Protein AF-A0A1B6HB48-F1 (afdb_monomer_lite)

Structure (mmCIF, N/CA/C/O backbone):
data_AF-A0A1B6HB48-F1
#
_entry.id   AF-A0A1B6HB48-F1
#
loop_
_atom_site.group_PDB
_atom_site.id
_atom_site.type_symbol
_atom_site.label_atom_id
_atom_site.label_alt_id
_atom_site.label_comp_id
_atom_site.label_asym_id
_atom_site.label_entity_id
_atom_site.label_seq_id
_atom_site.pdbx_PDB_ins_code
_atom_site.Cartn_x
_atom_site.Cartn_y
_atom_site.Cartn_z
_atom_site.occupancy
_atom_site.B_iso_or_equiv
_atom_site.auth_seq_id
_atom_site.auth_comp_id
_atom_site.auth_asym_id
_atom_site.auth_atom_id
_atom_site.pdbx_PDB_model_num
ATOM 1 N N . PHE A 1 1 ? -7.601 -9.203 9.683 1.00 93.25 1 PHE A N 1
ATOM 2 C CA . PHE A 1 1 ? -7.338 -7.752 9.849 1.00 93.25 1 PHE A CA 1
ATOM 3 C C . PHE A 1 1 ? -8.519 -7.044 10.505 1.00 93.25 1 PHE A C 1
ATOM 5 O O . PHE A 1 1 ? -9.654 -7.452 10.297 1.00 93.25 1 PHE A O 1
ATOM 12 N N . ARG A 1 2 ? -8.269 -5.963 11.253 1.00 94.25 2 ARG A N 1
ATOM 13 C CA . ARG A 1 2 ? -9.290 -5.040 11.779 1.00 94.25 2 ARG A CA 1
ATOM 14 C C . ARG A 1 2 ? -8.973 -3.618 11.329 1.00 94.25 2 ARG A C 1
ATOM 16 O O . ARG A 1 2 ? -7.827 -3.184 11.436 1.00 94.25 2 ARG A O 1
ATOM 23 N N . CYS A 1 3 ? -9.971 -2.901 10.827 1.00 95.31 3 CYS A N 1
ATOM 24 C CA . CYS A 1 3 ? -9.845 -1.479 10.528 1.00 95.31 3 CYS A CA 1
ATOM 25 C C . CYS A 1 3 ? -9.896 -0.665 11.825 1.00 95.31 3 CYS A C 1
ATOM 27 O O . CYS A 1 3 ? -10.811 -0.854 12.620 1.00 95.31 3 CYS A O 1
ATOM 29 N N . TYR A 1 4 ? -8.954 0.253 12.050 1.00 93.25 4 TYR A N 1
ATOM 30 C CA . TYR A 1 4 ? -9.014 1.118 13.238 1.00 93.25 4 TYR A CA 1
ATOM 31 C C . TYR A 1 4 ? -9.932 2.340 13.077 1.00 93.25 4 TYR A C 1
ATOM 33 O O . TYR A 1 4 ? -10.174 3.026 14.059 1.00 93.25 4 TYR A O 1
ATOM 41 N N . ALA A 1 5 ? -10.416 2.621 11.862 1.00 93.50 5 ALA A N 1
ATOM 42 C CA . ALA A 1 5 ? -11.299 3.757 11.587 1.00 93.50 5 ALA A CA 1
ATOM 43 C C . ALA A 1 5 ? -12.784 3.361 11.631 1.00 93.50 5 ALA A C 1
ATOM 45 O O . ALA A 1 5 ? -13.565 3.978 12.338 1.00 93.50 5 ALA A O 1
ATOM 46 N N . CYS A 1 6 ? -13.176 2.309 10.901 1.00 95.50 6 CYS A N 1
ATOM 47 C CA . CYS A 1 6 ? -14.571 1.849 10.827 1.00 95.50 6 CYS A CA 1
ATOM 48 C C . CYS A 1 6 ? -14.849 0.569 11.632 1.00 95.50 6 CYS A C 1
ATOM 50 O O . CYS A 1 6 ? -15.933 0.001 11.518 1.00 95.50 6 CYS A O 1
ATOM 52 N N . PHE A 1 7 ? -13.847 0.068 12.366 1.00 93.69 7 PHE A N 1
ATOM 53 C CA . PHE A 1 7 ? -13.886 -1.116 13.242 1.00 93.69 7 PHE A CA 1
ATOM 54 C C . PHE A 1 7 ? -14.261 -2.457 12.600 1.00 93.69 7 PHE A C 1
ATOM 56 O O . PHE A 1 7 ? -14.159 -3.491 13.259 1.00 93.69 7 PHE A O 1
ATOM 63 N N . LYS A 1 8 ? -14.592 -2.478 11.304 1.00 94.81 8 LYS A N 1
ATOM 64 C CA . LYS A 1 8 ? -14.908 -3.704 10.571 1.00 94.81 8 LYS A CA 1
ATOM 65 C C . LYS A 1 8 ? -13.695 -4.634 10.508 1.00 94.81 8 LYS A C 1
ATOM 67 O O . LYS A 1 8 ? -12.568 -4.211 10.216 1.00 94.81 8 LYS A O 1
ATOM 72 N N . THR A 1 9 ? -13.942 -5.909 10.772 1.00 93.88 9 THR A N 1
ATOM 73 C CA . THR A 1 9 ? -12.978 -6.995 10.622 1.00 93.88 9 THR A CA 1
ATOM 74 C C . THR A 1 9 ? -13.039 -7.573 9.209 1.00 93.88 9 THR A C 1
ATOM 76 O O . THR A 1 9 ? -14.019 -7.441 8.477 1.00 93.88 9 THR A O 1
ATOM 79 N N . THR A 1 10 ? -11.936 -8.154 8.760 1.00 94.25 10 THR A N 1
ATOM 80 C CA . THR A 1 10 ? -11.827 -8.813 7.455 1.00 94.25 10 THR A CA 1
ATOM 81 C C . THR A 1 10 ? -10.888 -10.001 7.606 1.00 94.25 10 THR A C 1
ATOM 83 O O . THR A 1 10 ? -9.783 -9.839 8.129 1.00 94.25 10 THR A O 1
ATOM 86 N N . SER A 1 11 ? -11.319 -11.183 7.169 1.00 93.00 11 SER A N 1
ATOM 87 C CA . SER A 1 11 ? -10.531 -12.424 7.205 1.00 93.00 11 SER A CA 1
ATOM 88 C C . SER A 1 11 ? -9.459 -12.473 6.114 1.00 93.00 11 SER A C 1
ATOM 90 O O . SER A 1 11 ? -8.417 -13.089 6.307 1.00 93.00 11 SER A O 1
ATOM 92 N N . ASN A 1 12 ? -9.668 -11.775 4.995 1.00 94.25 12 ASN A N 1
ATOM 93 C CA . ASN A 1 12 ? -8.720 -11.745 3.888 1.00 94.25 12 ASN A CA 1
ATOM 94 C C . ASN A 1 12 ? -7.392 -11.066 4.287 1.00 94.25 12 ASN A C 1
ATOM 96 O O . ASN A 1 12 ? -7.340 -9.853 4.506 1.00 94.25 12 ASN A O 1
ATOM 100 N N . MET A 1 13 ? -6.320 -11.863 4.347 1.00 92.31 13 MET A N 1
ATOM 101 C CA . MET A 1 13 ? -4.979 -11.464 4.787 1.00 92.31 13 MET A CA 1
ATOM 102 C C . MET A 1 13 ? -4.112 -10.819 3.693 1.00 92.31 13 MET A C 1
ATOM 104 O O . MET A 1 13 ? -3.002 -10.376 3.989 1.00 92.31 13 MET A O 1
ATOM 108 N N . THR A 1 14 ? -4.599 -10.726 2.454 1.00 92.75 14 THR A N 1
ATOM 109 C CA . THR A 1 14 ? -3.879 -10.058 1.357 1.00 92.75 14 THR A CA 1
ATOM 110 C C . THR A 1 14 ? -4.278 -8.591 1.197 1.00 92.75 14 THR A C 1
ATOM 112 O O . THR A 1 14 ? -3.547 -7.818 0.577 1.00 92.75 14 THR A O 1
ATOM 115 N N . LYS A 1 15 ? -5.409 -8.172 1.785 1.00 92.69 15 LYS A N 1
ATOM 116 C CA . LYS A 1 15 ? -5.916 -6.802 1.651 1.00 92.69 15 LYS A CA 1
ATOM 117 C C . LYS A 1 15 ? -5.094 -5.787 2.442 1.00 92.69 15 LYS A C 1
ATOM 119 O O . LYS A 1 15 ? -4.773 -5.975 3.615 1.00 92.69 15 LYS A O 1
ATOM 124 N N . VAL A 1 16 ? -4.834 -4.657 1.790 1.00 92.69 16 VAL A N 1
ATOM 125 C CA . VAL A 1 16 ? -4.150 -3.486 2.361 1.00 92.69 16 VAL A CA 1
ATOM 126 C C . VAL A 1 16 ? -5.145 -2.369 2.697 1.00 92.69 16 VAL A C 1
ATOM 128 O O . VAL A 1 16 ? -5.010 -1.700 3.726 1.00 92.69 16 VAL A O 1
ATOM 131 N N . PHE A 1 17 ? -6.160 -2.195 1.852 1.00 95.88 17 PHE A N 1
ATOM 132 C CA . PHE A 1 17 ? -7.241 -1.226 2.011 1.00 95.88 17 PHE A CA 1
ATOM 133 C C . PHE A 1 17 ? -8.464 -1.882 2.654 1.00 95.88 17 PHE A C 1
ATOM 135 O O . PHE A 1 17 ? -8.739 -3.066 2.449 1.00 95.88 17 PHE A O 1
ATOM 142 N N . CYS A 1 18 ? -9.187 -1.130 3.483 1.00 95.69 18 CYS A N 1
ATOM 143 C CA . CYS A 1 18 ? -10.387 -1.638 4.130 1.00 95.69 18 CYS A CA 1
ATOM 144 C C . CYS A 1 18 ? -11.545 -1.729 3.120 1.00 95.69 18 CYS A C 1
ATOM 146 O O . CYS A 1 18 ? -11.902 -0.705 2.543 1.00 95.69 18 CYS A O 1
ATOM 148 N N . PRO A 1 19 ? -12.226 -2.884 2.989 1.00 94.50 19 PRO A N 1
ATOM 149 C CA . PRO A 1 19 ? -13.300 -3.053 2.008 1.00 94.50 19 PRO A CA 1
ATOM 150 C C . PRO A 1 19 ? -14.566 -2.235 2.309 1.00 94.50 19 PRO A C 1
ATOM 152 O O . PRO A 1 19 ? -15.420 -2.115 1.446 1.00 94.50 19 PRO A O 1
ATOM 155 N N . LYS A 1 20 ? -14.733 -1.704 3.533 1.00 94.56 20 LYS A N 1
ATOM 156 C CA . LYS A 1 20 ? -15.893 -0.862 3.888 1.00 94.56 20 LYS A CA 1
ATOM 157 C C . LYS A 1 20 ? -15.624 0.629 3.706 1.00 94.56 20 LYS A C 1
ATOM 159 O O . LYS A 1 20 ? -16.507 1.335 3.252 1.00 94.56 20 LYS A O 1
ATOM 164 N N . CYS A 1 21 ? -14.454 1.118 4.120 1.00 94.88 21 CYS A N 1
ATOM 165 C CA . CYS A 1 21 ? -14.161 2.556 4.116 1.00 94.88 21 CYS A CA 1
ATOM 166 C C . CYS A 1 21 ? -13.091 2.980 3.101 1.00 94.88 21 CYS A C 1
ATOM 168 O O . CYS A 1 21 ? -12.687 4.134 3.131 1.00 94.88 21 CYS A O 1
ATOM 170 N N . GLY A 1 22 ? -12.536 2.063 2.301 1.00 93.75 22 GLY A N 1
ATOM 171 C CA . GLY A 1 22 ? -11.507 2.337 1.285 1.00 93.75 22 GLY A CA 1
ATOM 172 C C . GLY A 1 22 ? -10.121 2.711 1.828 1.00 93.75 22 GLY A C 1
ATOM 173 O O . GLY A 1 22 ? -9.114 2.530 1.157 1.00 93.75 22 GLY A O 1
ATOM 174 N N . ASN A 1 23 ? -10.027 3.178 3.073 1.00 94.44 23 ASN A N 1
ATOM 175 C CA . ASN A 1 23 ? -8.774 3.656 3.652 1.00 94.44 23 ASN A CA 1
ATOM 176 C C . ASN A 1 23 ? -7.758 2.534 3.943 1.00 94.44 23 ASN A C 1
ATOM 178 O O . ASN A 1 23 ? -8.111 1.417 4.339 1.00 94.44 23 ASN A O 1
ATOM 182 N N . LYS A 1 24 ? -6.462 2.867 3.858 1.00 93.69 24 LYS A N 1
ATOM 183 C CA . LYS A 1 24 ? -5.328 2.009 4.259 1.00 93.69 24 LYS A CA 1
ATOM 184 C C . LYS A 1 24 ? -5.152 1.963 5.783 1.00 93.69 24 LYS A C 1
ATOM 186 O O . LYS A 1 24 ? -4.154 2.411 6.346 1.00 93.69 24 LYS A O 1
ATOM 191 N N . THR A 1 25 ? -6.165 1.453 6.472 1.00 94.19 25 THR A N 1
ATOM 192 C CA . THR A 1 25 ? -6.309 1.507 7.940 1.00 94.19 25 THR A CA 1
ATOM 193 C C . THR A 1 25 ? -6.407 0.121 8.581 1.00 94.19 25 THR A C 1
ATOM 195 O O . THR A 1 25 ? -6.709 -0.005 9.769 1.00 94.19 25 THR A O 1
ATOM 198 N N . LEU A 1 26 ? -6.138 -0.940 7.817 1.00 94.56 26 LEU A N 1
ATOM 199 C CA . LEU A 1 26 ? -6.142 -2.310 8.318 1.00 94.56 26 LEU A CA 1
ATOM 200 C C . LEU A 1 26 ? -4.920 -2.585 9.209 1.00 94.56 26 LEU A C 1
ATOM 202 O O . LEU A 1 26 ? -3.778 -2.270 8.869 1.00 94.56 26 LEU A O 1
ATOM 206 N N . LYS A 1 27 ? -5.163 -3.208 10.365 1.00 93.50 27 LYS A N 1
ATOM 207 C CA . LYS A 1 27 ? -4.137 -3.702 11.293 1.00 93.50 27 LYS A CA 1
ATOM 208 C C . LYS A 1 27 ? -4.319 -5.190 11.547 1.00 93.50 27 LYS A C 1
ATOM 210 O O . LYS A 1 27 ? -5.447 -5.690 11.606 1.00 93.50 27 LYS A O 1
ATOM 215 N N . LYS A 1 28 ? -3.204 -5.924 11.604 1.00 93.38 28 LYS A N 1
ATOM 216 C CA . LYS A 1 28 ? -3.214 -7.365 11.881 1.00 93.38 28 LYS A CA 1
ATOM 217 C C . LYS A 1 28 ? -3.521 -7.553 13.363 1.00 93.38 28 LYS A C 1
ATOM 219 O O . LYS A 1 28 ? -2.899 -6.902 14.197 1.00 93.38 28 LYS A O 1
ATOM 224 N N . VAL A 1 29 ? -4.503 -8.395 13.654 1.00 92.81 29 VAL A N 1
ATOM 225 C CA . VAL A 1 29 ? -4.995 -8.679 15.005 1.00 92.81 29 VAL A CA 1
ATOM 226 C C . VAL A 1 29 ? -5.243 -10.182 15.086 1.00 92.81 29 VAL A C 1
ATOM 228 O O . VAL A 1 29 ? -5.682 -10.760 14.088 1.00 92.81 29 VAL A O 1
ATOM 231 N N . ALA A 1 30 ? -4.909 -10.795 16.221 1.00 93.56 30 ALA A N 1
ATOM 232 C CA . ALA A 1 30 ? -5.197 -12.200 16.485 1.00 93.56 30 ALA A CA 1
ATOM 233 C C . ALA A 1 30 ? -6.637 -12.352 16.989 1.00 93.56 30 ALA A C 1
ATOM 235 O O . ALA A 1 30 ? -7.149 -11.472 17.683 1.00 93.56 30 ALA A O 1
ATOM 236 N N . VAL A 1 31 ? -7.286 -13.450 16.616 1.00 93.69 31 VAL A N 1
ATOM 237 C CA . VAL A 1 31 ? -8.660 -13.765 17.013 1.00 93.69 31 VAL A CA 1
ATOM 238 C C . VAL A 1 31 ? -8.669 -15.200 17.519 1.00 93.69 31 VAL A C 1
ATOM 240 O O . VAL A 1 31 ? -8.138 -16.071 16.833 1.00 93.69 31 VAL A O 1
ATOM 243 N N . SER A 1 32 ? -9.232 -15.425 18.702 1.00 95.12 32 SER A N 1
ATOM 244 C CA . SER A 1 32 ? -9.562 -16.760 19.209 1.00 95.12 32 SER A CA 1
ATOM 245 C C . SER A 1 32 ? -11.069 -16.974 19.119 1.00 95.12 32 SER A C 1
ATOM 247 O O . SER A 1 32 ? -11.840 -16.017 19.218 1.00 95.12 32 SER A O 1
ATOM 249 N N . VAL A 1 33 ? -11.476 -18.217 18.882 1.00 95.44 33 VAL A N 1
ATOM 250 C CA . VAL A 1 33 ? -12.881 -18.624 18.852 1.00 95.44 33 VAL A CA 1
ATOM 251 C C . VAL A 1 33 ? -13.060 -19.653 19.955 1.00 95.44 33 VAL A C 1
ATOM 253 O O . VAL A 1 33 ? -12.359 -20.662 19.948 1.00 95.44 33 VAL A O 1
ATOM 256 N N . ASP A 1 34 ? -13.941 -19.359 20.905 1.00 94.44 34 ASP A N 1
ATOM 257 C CA . ASP A 1 34 ? -14.261 -20.272 22.003 1.00 94.44 34 ASP A CA 1
ATOM 258 C C . ASP A 1 34 ? -15.192 -21.394 21.507 1.00 94.44 34 ASP A C 1
ATOM 260 O O . ASP A 1 34 ? -15.827 -21.262 20.459 1.00 94.44 34 ASP A O 1
ATOM 264 N N . GLU A 1 35 ? -15.337 -22.473 22.280 1.00 93.88 35 GLU A N 1
ATOM 265 C CA . GLU A 1 35 ? -16.217 -23.617 21.960 1.00 93.88 35 GLU A CA 1
ATOM 266 C C . GLU A 1 35 ? -17.680 -23.199 21.739 1.00 93.88 35 GLU A C 1
ATOM 268 O O . GLU A 1 35 ? -18.373 -23.736 20.881 1.00 93.88 35 GLU A O 1
ATOM 273 N N . ASN A 1 36 ? -18.117 -22.145 22.432 1.00 92.88 36 ASN A N 1
ATOM 274 C CA . ASN A 1 36 ? -19.437 -21.530 22.270 1.00 92.88 36 ASN A CA 1
ATOM 275 C C . ASN A 1 36 ? -19.564 -20.663 20.995 1.00 92.88 36 ASN A C 1
ATOM 277 O O . ASN A 1 36 ? -20.545 -19.941 20.827 1.00 92.88 36 ASN A O 1
ATOM 281 N N . GLY A 1 37 ? -18.546 -20.635 20.128 1.00 91.19 37 GLY A N 1
ATOM 282 C CA . GLY A 1 37 ? -18.510 -19.838 18.897 1.00 91.19 37 GLY A CA 1
ATOM 283 C C . GLY A 1 37 ? -18.242 -18.341 19.100 1.00 91.19 37 GLY A C 1
ATOM 284 O O . GLY A 1 37 ? -18.254 -17.568 18.136 1.00 91.19 37 GLY A O 1
ATOM 285 N N . LYS A 1 38 ? -17.980 -17.896 20.335 1.00 93.56 38 LYS A N 1
ATOM 286 C CA . LYS A 1 38 ? -17.690 -16.489 20.639 1.00 93.56 38 LYS A CA 1
ATOM 287 C C . LYS A 1 38 ? -16.294 -16.112 20.143 1.00 93.56 38 LYS A C 1
ATOM 289 O O . LYS A 1 38 ? -15.308 -16.764 20.469 1.00 93.56 38 LYS A O 1
ATOM 294 N N . GLN A 1 39 ? -16.207 -15.029 19.372 1.00 92.38 39 GLN A N 1
ATOM 295 C CA . GLN A 1 39 ? -14.934 -14.521 18.859 1.00 92.38 39 GLN A CA 1
ATOM 296 C C . GLN A 1 39 ? -14.348 -13.466 19.799 1.00 92.38 39 GLN A C 1
ATOM 298 O O . GLN A 1 39 ? -14.960 -12.421 20.033 1.00 92.38 39 GLN A O 1
ATOM 303 N N . VAL A 1 40 ? -13.130 -13.703 20.283 1.00 93.38 40 VAL A N 1
ATOM 304 C CA . VAL A 1 40 ? -12.367 -12.757 21.105 1.00 93.38 40 VAL A CA 1
ATOM 305 C C . VAL A 1 40 ? -11.228 -12.172 20.277 1.00 93.38 40 VAL A C 1
ATOM 307 O O . VAL A 1 40 ? -10.402 -12.885 19.707 1.00 93.38 40 VAL A O 1
ATOM 310 N N . ILE A 1 41 ? -11.188 -10.841 20.185 1.00 94.00 41 ILE A N 1
ATOM 311 C CA . ILE A 1 41 ? -10.212 -10.100 19.382 1.00 94.00 41 ILE A CA 1
ATOM 312 C C . ILE A 1 41 ? -9.110 -9.550 20.292 1.00 94.00 41 ILE A C 1
ATOM 314 O O . ILE A 1 41 ? -9.358 -8.686 21.131 1.00 94.00 41 ILE A O 1
ATOM 318 N N . HIS A 1 42 ? -7.868 -9.970 20.056 1.00 93.38 42 HIS A N 1
ATOM 319 C CA . HIS A 1 42 ? -6.711 -9.617 20.884 1.00 93.38 42 HIS A CA 1
ATOM 320 C C . HIS A 1 42 ? -5.997 -8.363 20.371 1.00 93.38 42 HIS A C 1
ATOM 322 O O . HIS A 1 42 ? -5.082 -8.437 19.544 1.00 93.38 42 HIS A O 1
ATOM 328 N N . ILE A 1 43 ? -6.417 -7.185 20.840 1.00 92.25 43 ILE A N 1
ATOM 329 C CA . ILE A 1 43 ? -5.803 -5.901 20.464 1.00 92.25 43 ILE A CA 1
ATOM 330 C C . ILE A 1 43 ? -4.562 -5.650 21.327 1.00 92.25 43 ILE A C 1
ATOM 332 O O . ILE A 1 43 ? -4.642 -5.659 22.547 1.00 92.25 43 ILE A O 1
ATOM 336 N N . ASN A 1 44 ? -3.415 -5.379 20.697 1.00 89.25 44 ASN A N 1
ATOM 337 C CA . ASN A 1 44 ? -2.173 -5.075 21.411 1.00 89.25 44 ASN A CA 1
ATOM 338 C C . ASN A 1 44 ? -2.098 -3.578 21.792 1.00 89.25 44 ASN A C 1
ATOM 340 O O . ASN A 1 44 ? -1.863 -2.758 20.896 1.00 89.25 44 ASN A O 1
ATOM 344 N N . PRO A 1 45 ? -2.215 -3.204 23.082 1.00 87.75 45 PRO A N 1
ATOM 345 C CA . PRO A 1 45 ? -2.152 -1.806 23.514 1.00 87.75 45 PRO A CA 1
ATOM 346 C C . PRO A 1 45 ? -0.734 -1.218 23.445 1.00 87.75 45 PRO A C 1
ATOM 348 O O . PRO A 1 45 ? -0.577 -0.007 23.325 1.00 87.75 45 PRO A O 1
ATOM 351 N N . ARG A 1 46 ? 0.317 -2.054 23.440 1.00 89.94 46 ARG A N 1
ATOM 352 C CA . ARG A 1 46 ? 1.722 -1.603 23.374 1.00 89.94 46 ARG A CA 1
ATOM 353 C C . ARG A 1 46 ? 2.101 -1.003 22.018 1.00 89.94 46 ARG A C 1
ATOM 355 O O . ARG A 1 46 ? 3.160 -0.398 21.890 1.00 89.94 46 ARG A O 1
ATOM 362 N N . LYS A 1 47 ? 1.277 -1.200 20.983 1.00 87.81 47 LYS A N 1
ATOM 363 C CA . LYS A 1 47 ? 1.486 -0.637 19.640 1.00 87.81 47 LYS A CA 1
ATOM 364 C C . LYS A 1 47 ? 0.446 0.454 19.363 1.00 87.81 47 LYS A C 1
ATOM 366 O O . LYS A 1 47 ? -0.538 0.177 18.671 1.00 87.81 47 LYS A O 1
ATOM 371 N N . PRO A 1 48 ? 0.655 1.687 19.865 1.00 89.12 48 PRO A N 1
ATOM 372 C CA . PRO A 1 48 ? -0.285 2.776 19.652 1.00 89.12 48 PRO A CA 1
ATOM 373 C C . PRO A 1 48 ? -0.374 3.159 18.172 1.00 89.12 48 PRO A C 1
ATOM 375 O O . PRO A 1 48 ? 0.567 3.008 17.384 1.00 89.12 48 PRO A O 1
ATOM 378 N N . LEU A 1 49 ? -1.535 3.677 17.781 1.00 90.19 49 LEU A N 1
ATOM 379 C CA . LEU A 1 49 ? -1.767 4.178 16.433 1.00 90.19 49 LEU A CA 1
ATOM 380 C C . LEU A 1 49 ? -1.101 5.548 16.282 1.00 90.19 49 LEU A C 1
ATOM 382 O O . LEU A 1 49 ? -1.616 6.552 16.757 1.00 90.19 49 LEU A O 1
ATOM 386 N N . THR A 1 50 ? 0.032 5.605 15.584 1.00 90.69 50 THR A N 1
ATOM 387 C CA . THR A 1 50 ? 0.746 6.866 15.343 1.00 90.69 50 THR A CA 1
ATOM 388 C C . THR A 1 50 ? 0.292 7.547 14.049 1.00 90.69 50 THR A C 1
ATOM 390 O O . THR A 1 50 ? -0.103 6.895 13.072 1.00 90.69 50 THR A O 1
ATOM 393 N N . ALA A 1 51 ? 0.338 8.883 14.029 1.00 89.69 51 ALA A N 1
ATOM 394 C CA . ALA A 1 51 ? 0.097 9.699 12.832 1.00 89.69 51 ALA A CA 1
ATOM 395 C C . ALA A 1 51 ? 1.379 9.979 12.019 1.00 89.69 51 ALA A C 1
ATOM 397 O O . ALA A 1 51 ? 1.313 10.465 10.888 1.00 89.69 51 ALA A O 1
ATOM 398 N N . ARG A 1 52 ? 2.550 9.651 12.580 1.00 90.31 52 ARG A N 1
ATOM 399 C CA . ARG A 1 52 ? 3.865 9.908 11.982 1.00 90.31 52 ARG A CA 1
ATOM 400 C C . ARG A 1 52 ? 3.986 9.255 10.599 1.00 90.31 52 ARG A C 1
ATOM 402 O O . ARG A 1 52 ? 3.687 8.076 10.433 1.00 90.31 52 ARG A O 1
ATOM 409 N N . GLY A 1 53 ? 4.422 10.042 9.616 1.00 87.38 53 GLY A N 1
ATOM 410 C CA . GLY A 1 53 ? 4.641 9.605 8.233 1.00 87.38 53 GLY A CA 1
ATOM 411 C C . GLY A 1 53 ? 3.385 9.379 7.392 1.00 87.38 53 GLY A C 1
ATOM 412 O O . GLY A 1 53 ? 3.502 8.941 6.253 1.00 87.38 53 GLY A O 1
ATOM 413 N N . LYS A 1 54 ? 2.188 9.686 7.915 1.00 88.38 54 LYS A N 1
ATOM 414 C CA . LYS A 1 54 ? 0.940 9.631 7.132 1.00 88.38 54 LYS A CA 1
ATOM 415 C C . LYS A 1 54 ? 0.683 10.902 6.320 1.00 88.38 54 LYS A C 1
ATOM 417 O O . LYS A 1 54 ? 0.065 10.819 5.268 1.00 88.38 54 LYS A O 1
ATOM 422 N N . LYS A 1 55 ? 1.147 12.059 6.805 1.00 91.31 55 LYS A N 1
ATOM 423 C CA . LYS A 1 55 ? 1.020 13.360 6.131 1.00 91.31 55 LYS A CA 1
ATOM 424 C C . LYS A 1 55 ? 2.360 13.742 5.503 1.00 91.31 55 LYS A C 1
ATOM 426 O O . LYS A 1 55 ? 3.332 13.952 6.227 1.00 91.31 55 LYS A O 1
ATOM 431 N N . PHE A 1 56 ? 2.398 13.809 4.179 1.00 90.38 56 PHE A N 1
ATOM 432 C CA . PHE A 1 56 ? 3.548 14.235 3.378 1.00 90.38 56 PHE A CA 1
ATOM 433 C C . PHE A 1 56 ? 3.057 14.772 2.027 1.00 90.38 56 PHE A C 1
ATOM 435 O O . PHE A 1 56 ? 1.912 14.526 1.643 1.00 90.38 56 PHE A O 1
ATOM 442 N N . SER A 1 57 ? 3.899 15.525 1.321 1.00 90.75 57 SER A N 1
ATOM 443 C CA . SER A 1 57 ? 3.565 16.047 -0.004 1.00 90.75 57 SER A CA 1
ATOM 444 C C . SER A 1 57 ? 3.558 14.926 -1.044 1.00 90.75 57 SER A C 1
ATOM 446 O O . SER A 1 57 ? 4.511 14.154 -1.169 1.00 90.75 57 SER A O 1
ATOM 448 N N . LEU A 1 58 ? 2.464 14.829 -1.796 1.00 90.00 58 LEU A N 1
ATOM 449 C CA . LEU A 1 58 ? 2.351 13.888 -2.904 1.00 90.00 58 LEU A CA 1
ATOM 450 C C . LEU A 1 58 ? 2.921 14.512 -4.187 1.00 90.00 58 LEU A C 1
ATOM 452 O O . LEU A 1 58 ? 2.795 15.724 -4.384 1.00 90.00 58 LEU A O 1
ATOM 456 N N . PRO A 1 59 ? 3.542 13.709 -5.070 1.00 89.62 59 PRO A N 1
ATOM 457 C CA . PRO A 1 59 ? 3.911 14.177 -6.397 1.00 89.62 59 PRO A CA 1
ATOM 458 C C . PRO A 1 59 ? 2.656 14.532 -7.202 1.00 89.62 59 PRO A C 1
ATOM 460 O O . PRO A 1 59 ? 1.565 14.017 -6.947 1.00 89.62 59 PRO A O 1
ATOM 463 N N . ARG A 1 60 ? 2.823 15.398 -8.206 1.00 92.12 60 ARG A N 1
ATOM 464 C CA . ARG A 1 60 ? 1.746 15.711 -9.150 1.00 92.12 60 ARG A CA 1
ATOM 465 C C . ARG A 1 60 ? 1.304 14.424 -9.861 1.00 92.12 60 ARG A C 1
ATOM 467 O O . ARG A 1 60 ? 2.178 13.642 -10.240 1.00 92.12 60 ARG A O 1
ATOM 474 N N . PRO A 1 61 ? -0.006 14.196 -10.053 1.00 92.38 61 PRO A N 1
ATOM 475 C CA . PRO A 1 61 ? -0.482 13.021 -10.768 1.00 92.38 61 PRO A CA 1
ATOM 476 C C . PRO A 1 61 ? 0.044 13.044 -12.207 1.00 92.38 61 PRO A C 1
ATOM 478 O O . PRO A 1 61 ? -0.101 14.042 -12.911 1.00 92.38 61 PRO A O 1
ATOM 481 N N . GLN A 1 62 ? 0.680 11.951 -12.630 1.00 91.06 62 GLN A N 1
ATOM 482 C CA . GLN A 1 62 ? 1.220 11.798 -13.983 1.00 91.06 62 GLN A CA 1
ATOM 483 C C . GLN A 1 62 ? 0.492 10.687 -14.739 1.00 91.06 62 GLN A C 1
ATOM 485 O O . GLN A 1 62 ? 0.150 9.655 -14.162 1.00 91.06 62 GLN A O 1
ATOM 490 N N . GLY A 1 63 ? 0.269 10.895 -16.037 1.00 92.62 63 GLY A N 1
ATOM 491 C CA . GLY A 1 63 ? -0.281 9.893 -16.952 1.00 92.62 63 GLY A CA 1
ATOM 492 C C . GLY A 1 63 ? 0.790 9.216 -17.813 1.00 92.62 63 GLY A C 1
ATOM 493 O O . GLY A 1 63 ? 1.977 9.526 -17.727 1.00 92.62 63 GLY A O 1
ATOM 494 N N . GLY A 1 64 ? 0.355 8.296 -18.675 1.00 92.50 64 GLY A N 1
ATOM 495 C CA . GLY A 1 64 ? 1.205 7.624 -19.663 1.00 92.50 64 GLY A CA 1
ATOM 496 C C . GLY A 1 64 ? 1.637 6.203 -19.284 1.00 92.50 64 GLY A C 1
ATOM 497 O O . GLY A 1 64 ? 1.403 5.718 -18.179 1.00 92.50 64 GLY A O 1
ATOM 498 N N . LYS A 1 65 ? 2.299 5.524 -20.232 1.00 90.19 65 LYS A N 1
ATOM 499 C CA . LYS A 1 65 ? 2.687 4.098 -20.136 1.00 90.19 65 LYS A CA 1
ATOM 500 C C . LYS A 1 65 ? 3.673 3.804 -18.997 1.00 90.19 65 LYS A C 1
ATOM 502 O O . LYS A 1 65 ? 3.748 2.680 -18.507 1.00 90.19 65 LYS A O 1
ATOM 507 N N . HIS A 1 66 ? 4.430 4.816 -18.576 1.00 87.88 66 HIS A N 1
ATOM 508 C CA . HIS A 1 66 ? 5.495 4.692 -17.580 1.00 87.88 66 HIS A CA 1
ATOM 509 C C . HIS A 1 66 ? 5.245 5.527 -16.316 1.00 87.88 66 HIS A C 1
ATOM 511 O O . HIS A 1 66 ? 6.163 5.733 -15.526 1.00 87.88 66 HIS A O 1
ATOM 517 N N . ALA A 1 67 ? 4.010 5.998 -16.108 1.00 88.94 67 ALA A N 1
ATOM 518 C CA . ALA A 1 67 ? 3.658 6.768 -14.923 1.00 88.94 67 ALA A CA 1
ATOM 519 C C . ALA A 1 67 ? 3.884 5.963 -13.639 1.00 88.94 67 ALA A C 1
ATOM 521 O O . ALA A 1 67 ? 3.468 4.808 -13.528 1.00 88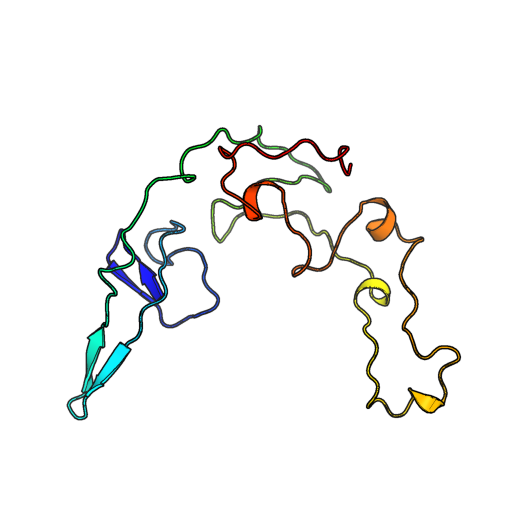.94 67 ALA A O 1
ATOM 522 N N . ASN A 1 68 ? 4.509 6.599 -12.649 1.00 85.44 68 ASN A N 1
ATOM 523 C CA . ASN A 1 68 ? 4.811 5.979 -11.368 1.00 85.44 68 ASN A CA 1
ATOM 524 C C . ASN A 1 68 ? 4.165 6.756 -10.212 1.00 85.44 68 ASN A C 1
ATOM 526 O O . ASN A 1 68 ? 4.829 7.492 -9.485 1.00 85.44 68 ASN A O 1
ATOM 530 N N . ASN A 1 69 ? 2.853 6.577 -10.045 1.00 89.50 69 ASN A N 1
ATOM 531 C CA . ASN A 1 69 ? 2.078 7.243 -8.998 1.00 89.50 69 ASN A CA 1
ATOM 532 C C . ASN A 1 69 ? 2.018 6.403 -7.700 1.00 89.50 69 ASN A C 1
ATOM 534 O O . ASN A 1 69 ? 2.076 5.164 -7.750 1.00 89.50 69 ASN A O 1
ATOM 538 N N . PRO A 1 70 ? 1.882 7.045 -6.523 1.00 89.88 70 PRO A N 1
ATOM 539 C CA . PRO A 1 70 ? 1.563 6.356 -5.275 1.00 89.88 70 PRO A CA 1
ATOM 540 C C . PRO A 1 70 ? 0.174 5.711 -5.341 1.00 89.88 70 PRO A C 1
ATOM 542 O O . PRO A 1 70 ? -0.737 6.261 -5.950 1.00 89.88 70 PRO A O 1
ATOM 545 N N . ILE A 1 71 ? 0.024 4.544 -4.704 1.00 90.81 71 ILE A N 1
ATOM 546 C CA . ILE A 1 71 ? -1.252 3.817 -4.619 1.00 90.81 71 ILE A CA 1
ATOM 547 C C . ILE A 1 71 ? -2.015 4.326 -3.393 1.00 90.81 71 ILE A C 1
ATOM 549 O O . ILE A 1 71 ? -1.562 4.127 -2.260 1.00 90.81 71 ILE A O 1
ATOM 553 N N . LEU A 1 72 ? -3.148 4.979 -3.631 1.00 91.19 72 LEU A N 1
ATOM 554 C CA . LEU A 1 72 ? -4.006 5.606 -2.624 1.00 91.19 72 LEU A CA 1
ATOM 555 C C . LEU A 1 72 ? -5.307 4.824 -2.389 1.00 91.19 72 LEU A C 1
ATOM 557 O O . LEU A 1 72 ? -5.814 4.852 -1.269 1.00 91.19 72 LEU A O 1
ATOM 561 N N . CYS A 1 73 ? -5.784 4.093 -3.401 1.00 92.81 73 CYS A N 1
ATOM 562 C CA . CYS A 1 73 ? -7.022 3.307 -3.376 1.00 92.81 73 CYS A CA 1
ATOM 563 C C . CYS A 1 73 ? -6.780 1.859 -3.848 1.00 92.81 73 CYS A C 1
ATOM 565 O O . CYS A 1 73 ? -5.752 1.568 -4.464 1.00 92.81 73 CYS A O 1
ATOM 567 N N . GLU A 1 74 ? -7.713 0.946 -3.550 1.00 91.88 74 GLU A N 1
ATOM 568 C CA . GLU A 1 74 ? -7.632 -0.476 -3.944 1.00 91.88 74 GLU A CA 1
ATOM 569 C C . GLU A 1 74 ? -7.779 -0.667 -5.460 1.00 91.88 74 GLU A C 1
ATOM 571 O O . GLU A 1 74 ? -7.077 -1.475 -6.060 1.00 91.88 74 GLU A O 1
ATOM 576 N N . ASP A 1 75 ? -8.663 0.114 -6.061 1.00 92.44 75 ASP A N 1
ATOM 577 C CA . ASP A 1 75 ? -9.100 0.095 -7.455 1.00 92.44 75 ASP A CA 1
ATOM 578 C C . ASP A 1 75 ? -8.327 1.080 -8.348 1.00 92.44 75 ASP A C 1
ATOM 580 O O . ASP A 1 75 ? -8.718 1.348 -9.482 1.00 92.44 75 ASP A O 1
ATOM 584 N N . GLN A 1 76 ? -7.207 1.625 -7.861 1.00 92.50 76 GLN A N 1
ATOM 585 C CA . GLN A 1 76 ? -6.429 2.601 -8.617 1.00 92.50 76 GLN A CA 1
ATOM 586 C C . GLN A 1 76 ? -5.821 1.965 -9.886 1.00 92.50 76 GLN A C 1
ATOM 588 O O . GLN A 1 76 ? -5.032 1.020 -9.770 1.00 92.50 76 GLN A O 1
ATOM 593 N N . PRO A 1 77 ? -6.100 2.500 -11.092 1.00 91.06 77 PRO A N 1
ATOM 594 C CA . PRO A 1 77 ? -5.533 1.975 -12.327 1.00 91.06 77 PRO A CA 1
ATOM 595 C C . PRO A 1 77 ? -4.018 2.200 -12.359 1.00 91.06 77 PRO A C 1
ATOM 597 O O . PRO A 1 77 ? -3.518 3.289 -12.057 1.00 91.06 77 PRO A O 1
ATOM 600 N N . VAL A 1 78 ? -3.279 1.159 -12.742 1.00 90.06 78 VAL A N 1
ATOM 601 C CA . VAL A 1 78 ? -1.818 1.185 -12.866 1.00 90.06 78 VAL A CA 1
ATOM 602 C C . VAL A 1 78 ? -1.400 0.777 -14.280 1.00 90.06 78 VAL A C 1
ATOM 604 O O . VAL A 1 78 ? -2.003 -0.138 -14.843 1.00 90.06 78 VAL A O 1
ATOM 607 N N . PRO A 1 79 ? -0.374 1.421 -14.871 1.00 90.19 79 PRO A N 1
ATOM 608 C CA . PRO A 1 79 ? 0.165 0.984 -16.153 1.00 90.19 79 PRO A CA 1
ATOM 609 C C . PRO A 1 79 ? 0.696 -0.451 -16.076 1.00 90.19 79 PRO A C 1
ATOM 611 O O . PRO A 1 79 ? 1.292 -0.845 -15.070 1.00 90.19 79 PRO A O 1
ATOM 614 N N . ASP A 1 80 ? 0.528 -1.223 -17.151 1.00 88.12 80 ASP A N 1
ATOM 615 C CA . ASP A 1 80 ? 1.029 -2.596 -17.198 1.00 88.12 80 ASP A CA 1
ATOM 616 C C . ASP A 1 80 ? 2.548 -2.614 -17.417 1.00 88.12 80 ASP A C 1
ATOM 618 O O . ASP A 1 80 ? 3.055 -2.517 -18.535 1.00 88.12 80 ASP A O 1
ATOM 622 N N . GLN A 1 81 ? 3.288 -2.702 -16.315 1.00 86.56 81 GLN A N 1
ATOM 623 C CA . GLN A 1 81 ? 4.747 -2.766 -16.295 1.00 86.56 81 GLN A CA 1
ATOM 624 C C . GLN A 1 81 ? 5.173 -4.167 -15.868 1.00 86.56 81 GLN A C 1
ATOM 626 O O . GLN A 1 81 ? 5.384 -4.447 -14.688 1.00 86.56 81 GLN A O 1
ATOM 631 N N . ARG A 1 82 ? 5.260 -5.082 -16.838 1.00 87.12 82 ARG A N 1
ATOM 632 C CA . ARG A 1 82 ? 5.659 -6.472 -16.583 1.00 87.12 82 ARG A CA 1
ATOM 633 C C . ARG A 1 82 ? 7.119 -6.703 -16.968 1.00 87.12 82 ARG A C 1
ATOM 635 O O . ARG A 1 82 ? 7.520 -6.308 -18.062 1.00 87.12 82 ARG A O 1
ATOM 642 N N . PRO A 1 83 ? 7.907 -7.371 -16.110 1.00 90.12 83 PRO A N 1
ATOM 643 C CA . PRO A 1 83 ? 9.204 -7.891 -16.519 1.00 90.12 83 PRO A CA 1
ATOM 644 C C . PRO A 1 83 ? 9.024 -9.036 -17.526 1.00 90.12 83 PRO A C 1
ATOM 646 O O . PRO A 1 83 ? 7.988 -9.713 -17.537 1.00 90.12 83 PRO A O 1
ATOM 649 N N . THR A 1 84 ? 10.043 -9.278 -18.350 1.00 91.94 84 THR A N 1
ATOM 650 C CA . THR A 1 84 ? 10.063 -10.404 -19.295 1.00 91.94 84 THR A CA 1
ATOM 651 C C . THR A 1 84 ? 9.995 -11.760 -18.589 1.00 91.94 84 THR A C 1
ATOM 653 O O . THR A 1 84 ? 10.217 -11.880 -17.381 1.00 91.94 84 THR A O 1
ATOM 656 N N . ARG A 1 85 ? 9.719 -12.822 -19.359 1.00 90.88 85 ARG A N 1
ATOM 657 C CA . ARG A 1 85 ? 9.761 -14.203 -18.856 1.00 90.88 85 ARG A CA 1
ATOM 658 C C . ARG A 1 85 ? 11.130 -14.530 -18.255 1.00 90.88 85 ARG A C 1
ATOM 660 O O . ARG A 1 85 ? 11.174 -14.992 -17.123 1.00 90.88 85 ARG A O 1
ATOM 667 N N . LEU A 1 86 ? 12.210 -14.185 -18.960 1.00 91.06 86 LEU A N 1
ATOM 668 C CA . LEU A 1 86 ? 13.591 -14.389 -18.512 1.00 91.06 86 LEU A CA 1
ATOM 669 C C . LEU A 1 86 ? 13.876 -13.695 -17.171 1.00 91.06 86 LEU A C 1
ATOM 671 O O . LEU A 1 86 ? 14.414 -14.312 -16.261 1.00 91.06 86 LEU A O 1
ATOM 675 N N . ALA A 1 87 ? 13.436 -12.444 -17.008 1.00 89.25 87 ALA A N 1
ATOM 676 C CA . ALA A 1 87 ? 13.594 -11.694 -15.760 1.00 89.25 87 ALA A CA 1
ATOM 677 C C . ALA A 1 87 ? 12.802 -12.280 -14.573 1.00 89.25 87 ALA A C 1
ATOM 679 O O . ALA A 1 87 ? 13.092 -11.965 -13.416 1.00 89.25 87 ALA A O 1
ATOM 680 N N . ARG A 1 88 ? 11.773 -13.096 -14.837 1.00 88.88 88 ARG A N 1
ATOM 681 C CA . ARG A 1 88 ? 10.974 -13.783 -13.810 1.00 88.88 88 ARG A CA 1
ATOM 682 C C . ARG A 1 88 ? 11.511 -15.168 -13.465 1.00 88.88 88 ARG A C 1
ATOM 684 O O . ARG A 1 88 ? 11.164 -15.671 -12.394 1.00 88.88 88 ARG A O 1
ATOM 691 N N . THR A 1 89 ? 12.307 -15.770 -14.345 1.00 90.12 89 THR A N 1
ATOM 692 C CA . THR A 1 89 ? 12.896 -17.092 -14.142 1.00 90.12 89 THR A CA 1
ATOM 693 C C . THR A 1 89 ? 13.838 -17.069 -12.938 1.00 90.12 89 THR A C 1
ATOM 695 O O . THR A 1 89 ? 14.595 -16.120 -12.729 1.00 90.12 89 THR A O 1
ATOM 698 N N . LYS A 1 90 ? 13.774 -18.115 -12.114 1.00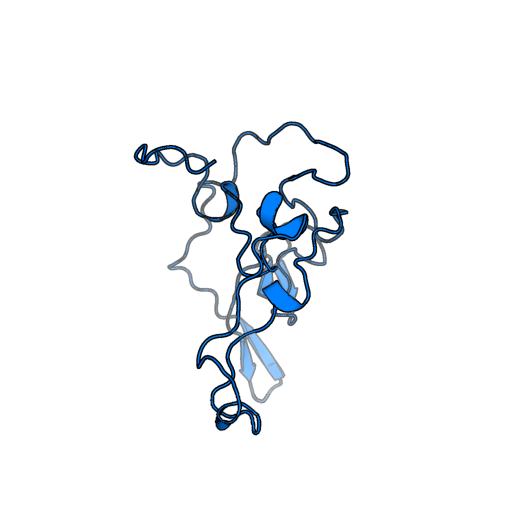 89.50 90 LYS A N 1
ATOM 699 C CA . LYS A 1 90 ? 14.655 -18.322 -10.962 1.00 89.50 90 LYS A CA 1
ATOM 700 C C . LYS A 1 90 ? 15.327 -19.678 -11.084 1.00 89.50 90 LYS A C 1
ATOM 702 O O . LYS A 1 90 ? 14.772 -20.581 -11.695 1.00 89.50 90 LYS A O 1
ATOM 707 N N . THR A 1 91 ? 16.504 -19.798 -10.487 1.00 91.25 91 THR A N 1
ATOM 708 C CA . THR A 1 91 ? 17.221 -21.067 -10.365 1.00 91.25 91 THR A CA 1
ATOM 709 C C . THR A 1 91 ? 16.429 -22.022 -9.485 1.00 91.25 91 THR A C 1
ATOM 711 O O . THR A 1 91 ? 16.133 -21.676 -8.337 1.00 91.25 91 THR A O 1
ATOM 714 N N . ASN A 1 92 ? 16.114 -23.202 -10.009 1.00 92.12 92 ASN A N 1
ATOM 715 C CA . ASN A 1 92 ? 15.545 -24.306 -9.252 1.00 92.12 92 ASN A CA 1
ATOM 716 C C . ASN A 1 92 ? 16.564 -25.458 -9.219 1.00 92.12 92 ASN A C 1
ATOM 718 O O . ASN A 1 92 ? 16.707 -26.148 -10.220 1.00 92.12 92 ASN A O 1
ATOM 722 N N . PRO A 1 93 ? 17.289 -25.661 -8.105 1.00 91.19 93 PRO A N 1
ATOM 723 C CA . PRO A 1 93 ? 18.265 -26.747 -7.991 1.00 91.19 93 PRO A CA 1
ATOM 724 C C . PRO A 1 93 ? 17.654 -28.154 -7.993 1.00 91.19 93 PRO A C 1
ATOM 726 O O . PRO A 1 93 ? 18.385 -29.121 -8.151 1.00 91.19 93 PRO A O 1
ATOM 729 N N . LEU A 1 94 ? 16.341 -28.266 -7.763 1.00 94.38 94 LEU A N 1
ATOM 730 C CA . LEU A 1 94 ? 15.610 -29.537 -7.729 1.00 94.38 94 LEU A CA 1
ATOM 731 C C . LEU A 1 94 ? 14.935 -29.863 -9.070 1.00 94.38 94 LEU A C 1
ATOM 733 O O . LEU A 1 94 ? 14.112 -30.769 -9.127 1.00 94.38 94 LEU A O 1
ATOM 737 N N . ASP A 1 95 ? 15.210 -29.079 -10.112 1.00 91.38 95 ASP A N 1
ATOM 738 C CA . ASP A 1 95 ? 14.680 -29.323 -11.452 1.00 91.38 95 ASP A CA 1
ATOM 739 C C . ASP A 1 95 ? 15.448 -30.459 -12.137 1.00 91.38 95 ASP A C 1
ATOM 741 O O . ASP A 1 95 ? 16.665 -30.563 -11.969 1.00 91.38 95 ASP A O 1
ATOM 745 N N . GLU A 1 96 ? 14.762 -31.277 -12.934 1.00 90.75 96 GLU A N 1
ATOM 746 C CA . GLU A 1 96 ? 15.377 -32.413 -13.643 1.00 90.75 96 GLU A CA 1
ATOM 747 C C . GLU A 1 96 ? 16.459 -31.926 -14.623 1.00 90.75 96 GLU A C 1
ATOM 749 O O . GLU A 1 96 ? 17.556 -32.482 -14.697 1.00 90.75 96 GLU A O 1
ATOM 754 N N . ASP A 1 97 ? 16.199 -30.792 -15.278 1.00 88.50 97 ASP A N 1
ATOM 755 C CA . ASP A 1 97 ? 17.100 -30.162 -16.246 1.00 88.50 97 ASP A CA 1
ATOM 756 C C . ASP A 1 97 ? 18.256 -29.372 -15.597 1.00 88.50 97 ASP A C 1
ATOM 758 O O . ASP A 1 97 ? 19.093 -28.798 -16.301 1.00 88.50 97 ASP A O 1
ATOM 762 N N . TYR A 1 98 ? 18.344 -29.309 -14.261 1.00 89.88 98 TYR A N 1
ATOM 763 C CA . TYR A 1 98 ? 19.353 -28.490 -13.578 1.00 89.88 98 TYR A CA 1
ATOM 764 C C . TYR A 1 98 ? 20.788 -28.967 -13.855 1.00 89.88 98 TYR A C 1
ATOM 766 O O . TYR A 1 98 ? 21.683 -28.143 -14.046 1.00 89.88 98 TYR A O 1
ATOM 774 N N . ILE A 1 99 ?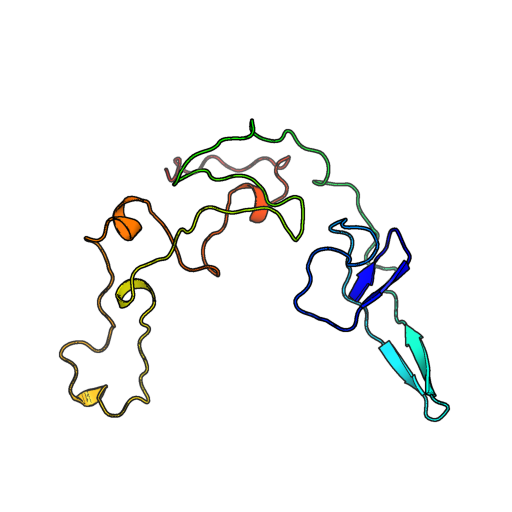 21.006 -30.287 -13.919 1.00 90.25 99 ILE A N 1
ATOM 775 C CA . ILE A 1 99 ? 22.330 -30.891 -14.167 1.00 90.25 99 ILE A CA 1
ATOM 776 C C . ILE A 1 99 ? 22.771 -30.680 -15.622 1.00 90.25 99 ILE A C 1
ATOM 778 O O . ILE A 1 99 ? 23.956 -30.500 -15.891 1.00 90.25 99 ILE A O 1
ATOM 782 N N . ALA A 1 100 ? 21.820 -30.668 -16.559 1.00 88.81 100 ALA A N 1
ATOM 783 C CA . ALA A 1 100 ? 22.083 -30.497 -17.986 1.00 88.81 100 ALA A CA 1
ATOM 784 C C . ALA A 1 100 ? 22.355 -29.032 -18.387 1.00 88.81 100 ALA A C 1
ATOM 786 O O . ALA A 1 100 ? 22.756 -28.754 -19.519 1.00 88.81 100 ALA A O 1
ATOM 787 N N . GLY A 1 101 ? 22.127 -28.077 -17.481 1.00 84.75 101 GLY A N 1
ATOM 788 C CA . GLY A 1 101 ? 22.304 -26.655 -17.745 1.00 84.75 101 GLY A CA 1
ATOM 789 C C . GLY A 1 101 ? 23.771 -26.240 -17.907 1.00 84.75 101 GLY A C 1
ATOM 790 O O . GLY A 1 101 ? 24.637 -26.623 -17.130 1.00 84.75 101 GLY A O 1
ATOM 791 N N . PHE A 1 102 ? 24.044 -25.351 -18.870 1.00 87.69 102 PHE A N 1
ATOM 792 C CA . PHE A 1 102 ? 25.383 -24.772 -19.083 1.00 87.69 102 PHE A CA 1
ATOM 793 C C . PHE A 1 102 ? 25.911 -23.981 -17.872 1.00 87.69 102 PHE A C 1
ATOM 795 O O . PHE A 1 102 ? 27.115 -23.886 -17.651 1.00 87.69 102 PHE A O 1
ATOM 802 N N . SER A 1 103 ? 25.013 -23.369 -17.098 1.00 89.69 103 SER A N 1
ATOM 803 C CA . SER A 1 103 ? 25.352 -22.573 -15.921 1.00 89.69 103 SER A CA 1
ATOM 804 C C . SER A 1 103 ? 24.425 -22.943 -14.764 1.00 89.69 103 SER A C 1
ATOM 806 O O . SER A 1 103 ? 23.213 -23.025 -14.974 1.00 89.69 103 SER A O 1
ATOM 808 N N . PRO A 1 104 ? 24.953 -23.051 -13.530 1.00 90.69 104 PRO A N 1
ATOM 809 C CA . PRO A 1 104 ? 24.144 -23.306 -12.336 1.00 90.69 104 PRO A CA 1
ATOM 810 C C . PRO A 1 104 ? 23.208 -22.134 -11.999 1.00 90.69 104 PRO A C 1
ATOM 812 O O . PRO A 1 104 ? 22.260 -22.270 -11.225 1.00 90.69 104 PRO A O 1
ATOM 815 N N . PHE A 1 105 ? 23.462 -20.953 -12.574 1.00 91.00 105 PHE A N 1
ATOM 816 C CA . PHE A 1 105 ? 22.637 -19.766 -12.392 1.00 91.00 105 PHE A CA 1
ATOM 817 C C . PHE A 1 105 ? 21.848 -19.414 -13.649 1.00 91.00 105 PHE A C 1
ATOM 819 O O . PHE A 1 105 ? 22.377 -19.427 -14.762 1.00 91.00 105 PHE A O 1
ATOM 826 N N . VAL A 1 106 ? 20.596 -19.001 -13.441 1.00 90.81 106 VAL A N 1
ATOM 827 C CA . VAL A 1 106 ? 19.716 -18.489 -14.493 1.00 90.81 106 VAL A CA 1
ATOM 828 C C . VAL A 1 106 ? 20.261 -17.169 -15.027 1.00 90.81 106 VAL A C 1
ATOM 830 O O . VAL A 1 106 ? 20.635 -16.269 -14.267 1.00 90.81 106 VAL A O 1
ATOM 833 N N . MET A 1 107 ? 20.256 -17.042 -16.352 1.00 90.06 107 MET A N 1
ATOM 834 C CA . MET A 1 107 ? 20.669 -15.832 -17.050 1.00 90.06 107 MET A CA 1
ATOM 835 C C . MET A 1 107 ? 19.746 -14.653 -16.712 1.00 90.06 107 MET A C 1
ATOM 837 O O . MET A 1 107 ? 18.520 -14.775 -16.711 1.00 90.06 107 MET A O 1
ATOM 841 N N . ARG A 1 108 ? 20.336 -13.485 -16.438 1.00 90.12 108 ARG A N 1
ATOM 842 C CA . ARG A 1 108 ? 19.579 -12.256 -16.177 1.00 90.12 108 ARG A CA 1
ATOM 843 C C . ARG A 1 108 ? 19.232 -11.547 -17.479 1.00 90.12 108 ARG A C 1
ATOM 845 O O . ARG A 1 108 ? 20.059 -11.445 -18.377 1.00 90.12 108 ARG A O 1
ATOM 852 N N . ASP A 1 109 ? 18.029 -10.992 -17.534 1.00 91.06 109 ASP A N 1
ATOM 853 C CA . ASP A 1 109 ? 17.615 -10.121 -18.629 1.00 91.06 109 ASP A CA 1
ATOM 854 C C . ASP A 1 109 ? 18.272 -8.739 -18.505 1.00 91.06 109 ASP A C 1
ATOM 856 O O . ASP A 1 109 ? 18.034 -8.012 -17.537 1.00 91.06 109 ASP A O 1
ATOM 860 N N . VAL A 1 110 ? 19.098 -8.395 -19.490 1.00 90.94 110 VAL A N 1
ATOM 861 C CA . VAL A 1 110 ? 19.807 -7.108 -19.591 1.00 90.94 110 VAL A CA 1
ATOM 862 C C . VAL A 1 110 ? 19.406 -6.298 -20.826 1.00 90.94 110 VAL A C 1
ATOM 864 O O . VAL A 1 110 ? 19.594 -5.085 -20.840 1.00 90.94 110 VAL A O 1
ATOM 867 N N . ASN A 1 111 ? 18.812 -6.940 -21.836 1.00 92.69 111 ASN A N 1
ATOM 868 C CA . ASN A 1 111 ? 18.606 -6.348 -23.161 1.00 92.69 111 ASN A CA 1
ATOM 869 C C . ASN A 1 111 ? 17.159 -5.927 -23.421 1.00 92.69 111 ASN A C 1
ATOM 871 O O . ASN A 1 111 ? 16.897 -5.163 -24.349 1.00 92.69 111 ASN A O 1
ATOM 875 N N . SER A 1 112 ? 16.191 -6.423 -22.646 1.00 93.06 112 SER A N 1
ATOM 876 C CA . SER A 1 112 ? 14.800 -6.066 -22.899 1.00 93.06 112 SER A CA 1
ATOM 877 C C . SER A 1 112 ? 14.503 -4.603 -22.569 1.00 93.06 112 SER A C 1
ATOM 879 O O . SER A 1 112 ? 15.101 -3.986 -21.684 1.00 93.06 112 SER A O 1
ATOM 881 N N . LYS A 1 113 ? 13.458 -4.062 -23.204 1.00 89.44 113 LYS A N 1
ATOM 882 C CA . LYS A 1 113 ? 12.910 -2.743 -22.857 1.00 89.44 113 LYS A CA 1
ATOM 883 C C . LYS A 1 113 ? 12.541 -2.640 -21.372 1.00 89.44 113 LYS A C 1
ATOM 885 O O . LYS A 1 113 ? 12.693 -1.581 -20.772 1.00 89.44 113 LYS A O 1
ATOM 890 N N . SER A 1 114 ? 12.072 -3.735 -20.766 1.00 88.75 114 SER A N 1
ATOM 891 C CA . SER A 1 114 ? 11.731 -3.758 -19.339 1.00 88.75 114 SER A CA 1
ATOM 892 C C . SER A 1 114 ? 12.968 -3.654 -18.440 1.00 88.75 114 SER A C 1
ATOM 894 O O . SER A 1 114 ? 12.912 -2.965 -17.422 1.00 88.75 114 SER A O 1
ATOM 896 N N . ALA A 1 115 ? 14.095 -4.244 -18.861 1.00 89.88 115 ALA A N 1
ATOM 897 C CA . ALA A 1 115 ? 15.380 -4.126 -18.180 1.00 89.88 115 ALA A CA 1
ATOM 898 C C . ALA A 1 115 ? 15.927 -2.692 -18.265 1.00 89.88 115 ALA A C 1
ATOM 900 O O . ALA A 1 115 ? 16.310 -2.124 -17.242 1.00 89.88 115 ALA A O 1
ATOM 901 N N . MET A 1 116 ? 15.865 -2.065 -19.447 1.00 89.69 116 MET A N 1
ATOM 902 C CA . MET A 1 116 ? 16.286 -0.668 -19.647 1.00 89.69 116 MET A CA 1
ATOM 903 C C . MET A 1 116 ? 15.464 0.327 -18.816 1.00 89.69 116 MET A C 1
ATOM 905 O O . MET A 1 116 ? 16.006 1.286 -18.274 1.00 89.69 116 MET A O 1
ATOM 909 N N . LEU A 1 117 ? 14.156 0.085 -18.678 1.00 87.69 117 LEU A N 1
ATOM 910 C CA . LEU A 1 117 ? 13.256 0.897 -17.850 1.00 87.69 117 LEU A CA 1
ATOM 911 C C . LEU A 1 117 ? 13.390 0.613 -16.344 1.00 87.69 117 LEU A C 1
ATOM 913 O O . LEU A 1 117 ? 12.725 1.262 -15.539 1.00 87.69 117 LEU A O 1
ATOM 917 N N . GLY A 1 118 ? 14.209 -0.366 -15.949 1.00 86.25 118 GLY A N 1
ATOM 918 C CA . GLY A 1 118 ? 14.379 -0.756 -14.552 1.00 86.25 118 GLY A CA 1
ATOM 919 C C . GLY A 1 118 ? 13.128 -1.380 -13.926 1.00 86.25 118 GLY A C 1
ATOM 920 O O . GLY A 1 118 ? 13.001 -1.372 -12.699 1.00 86.25 118 GLY A O 1
ATOM 921 N N . ILE A 1 119 ? 12.214 -1.920 -14.741 1.00 86.00 119 ILE A N 1
ATOM 922 C CA . ILE A 1 119 ? 10.996 -2.584 -14.269 1.00 86.00 119 ILE A CA 1
ATOM 923 C C . ILE A 1 119 ? 11.403 -3.871 -13.558 1.00 86.00 119 ILE A C 1
ATOM 925 O O . ILE A 1 119 ? 12.067 -4.740 -14.123 1.00 86.00 119 ILE A O 1
ATOM 929 N N . ARG A 1 120 ? 10.991 -4.006 -12.299 1.00 79.56 120 ARG A N 1
ATOM 930 C CA . ARG A 1 120 ? 11.258 -5.196 -11.485 1.00 79.56 120 ARG A CA 1
ATOM 931 C C . ARG A 1 120 ? 9.966 -5.952 -11.228 1.00 79.56 120 ARG A C 1
ATOM 933 O O . ARG A 1 120 ? 8.875 -5.407 -11.344 1.00 79.56 120 ARG A O 1
ATOM 940 N N . GLY A 1 121 ? 10.084 -7.225 -10.858 1.00 73.00 121 GLY A N 1
ATOM 941 C CA . GLY A 1 121 ? 8.920 -8.006 -10.445 1.00 73.00 121 GLY A CA 1
ATOM 942 C C . GLY A 1 121 ? 8.177 -7.353 -9.272 1.00 73.00 121 GLY A C 1
ATOM 943 O O . GLY A 1 121 ? 8.784 -6.651 -8.463 1.00 73.00 121 GLY A O 1
ATOM 944 N N . LYS A 1 122 ? 6.874 -7.647 -9.143 1.00 64.19 122 LYS A N 1
ATOM 945 C CA . LYS A 1 122 ? 5.954 -7.057 -8.145 1.00 64.19 122 LYS A CA 1
ATOM 946 C C . LYS A 1 122 ? 6.489 -7.037 -6.701 1.00 64.19 122 LYS A C 1
ATOM 948 O O . LYS A 1 122 ? 6.161 -6.134 -5.944 1.00 64.19 122 LYS A O 1
ATOM 953 N N . ASN A 1 123 ? 7.343 -7.992 -6.325 1.00 61.28 123 ASN A N 1
ATOM 954 C CA . ASN A 1 123 ? 7.904 -8.106 -4.970 1.00 61.28 123 ASN A CA 1
ATOM 955 C C . ASN A 1 123 ? 9.224 -7.332 -4.764 1.00 61.28 123 ASN A C 1
ATOM 957 O O . ASN A 1 123 ? 9.776 -7.342 -3.667 1.00 61.28 123 ASN A O 1
ATOM 961 N N . GLN A 1 124 ? 9.764 -6.704 -5.811 1.00 61.84 124 GLN A N 1
ATOM 962 C CA . GLN A 1 124 ? 11.049 -5.994 -5.795 1.00 61.84 124 GLN A CA 1
ATOM 963 C C . GLN A 1 124 ? 10.927 -4.504 -6.138 1.00 61.84 124 GLN A C 1
ATOM 965 O O . GLN A 1 124 ? 11.907 -3.762 -6.005 1.00 61.84 124 GLN A O 1
ATOM 970 N N . GLU A 1 125 ? 9.751 -4.054 -6.574 1.00 64.06 125 GLU A N 1
ATOM 971 C CA . GLU A 1 125 ? 9.482 -2.659 -6.907 1.00 64.06 125 GLU A CA 1
ATOM 972 C C . GLU A 1 125 ? 9.252 -1.832 -5.629 1.00 64.06 125 GLU A C 1
ATOM 974 O O . GLU A 1 125 ? 8.136 -1.504 -5.232 1.00 64.06 125 GLU A O 1
ATOM 979 N N . PHE A 1 126 ? 10.342 -1.514 -4.930 1.00 62.00 126 PHE A N 1
ATOM 980 C CA . PHE A 1 126 ? 10.298 -0.637 -3.763 1.00 62.00 126 PHE A CA 1
ATOM 981 C C . PHE A 1 126 ? 10.403 0.821 -4.194 1.00 62.00 126 PHE A C 1
ATOM 983 O O . PHE A 1 126 ? 11.499 1.342 -4.407 1.00 62.00 126 PHE A O 1
ATOM 990 N N . LYS A 1 127 ? 9.256 1.489 -4.276 1.00 72.81 127 LYS A N 1
ATOM 991 C CA . LYS A 1 127 ? 9.183 2.931 -4.531 1.00 72.81 127 LYS A CA 1
ATOM 992 C C . LYS A 1 127 ? 9.701 3.707 -3.315 1.00 72.81 127 LYS A C 1
ATOM 994 O O . LYS A 1 127 ? 9.654 3.204 -2.188 1.00 72.81 127 LYS A O 1
ATOM 999 N N . TYR A 1 128 ? 10.211 4.926 -3.509 1.00 67.50 128 TYR A N 1
ATOM 1000 C CA . TYR A 1 128 ? 10.899 5.655 -2.430 1.00 67.50 128 TYR A CA 1
ATOM 1001 C C . TYR A 1 128 ? 9.998 5.881 -1.199 1.00 67.50 128 TYR A C 1
ATOM 1003 O O . TYR A 1 128 ? 10.461 5.736 -0.069 1.00 67.50 128 TYR A O 1
ATOM 1011 N N . TRP A 1 129 ? 8.696 6.107 -1.411 1.00 73.12 129 TRP A N 1
ATOM 1012 C CA . TRP A 1 129 ? 7.688 6.278 -0.355 1.00 73.12 129 TRP A CA 1
ATOM 1013 C C . TRP A 1 129 ? 7.275 4.980 0.357 1.00 73.12 129 TRP A C 1
ATOM 1015 O O . TRP A 1 129 ? 6.541 5.028 1.339 1.00 73.12 129 TRP A O 1
ATOM 1025 N N . MET A 1 130 ? 7.700 3.809 -0.129 1.00 74.00 130 MET A N 1
ATOM 1026 C CA . MET A 1 130 ? 7.369 2.513 0.481 1.00 74.00 130 MET A CA 1
ATOM 1027 C C . MET A 1 130 ? 8.421 2.039 1.487 1.00 74.00 130 MET A C 1
ATOM 1029 O O . MET A 1 130 ? 8.123 1.191 2.323 1.00 74.00 130 MET A O 1
ATOM 1033 N N . ARG A 1 131 ? 9.659 2.544 1.402 1.00 74.69 131 ARG A N 1
ATOM 1034 C CA . ARG A 1 131 ? 10.784 2.043 2.210 1.00 74.69 131 ARG A CA 1
ATOM 1035 C C . ARG A 1 131 ? 10.844 2.634 3.607 1.00 74.69 131 ARG A C 1
ATOM 1037 O O . ARG A 1 131 ? 11.218 1.938 4.545 1.00 74.69 131 ARG A O 1
ATOM 1044 N N . LYS A 1 132 ? 10.556 3.926 3.723 1.00 81.69 132 LYS A N 1
ATOM 1045 C CA . LYS A 1 132 ? 10.655 4.686 4.967 1.00 81.69 132 LYS A CA 1
ATOM 1046 C C . LYS A 1 132 ? 9.588 5.761 4.995 1.00 81.69 132 LYS A C 1
ATOM 1048 O O . LYS A 1 132 ? 8.996 6.086 3.968 1.00 81.69 132 LYS A O 1
ATOM 1053 N N . ASN A 1 133 ? 9.379 6.311 6.184 1.00 86.88 133 ASN A N 1
ATOM 1054 C CA . ASN A 1 133 ? 8.628 7.541 6.344 1.00 86.88 133 ASN A CA 1
ATOM 1055 C C . ASN A 1 133 ? 9.230 8.624 5.418 1.00 86.88 133 ASN A C 1
ATOM 1057 O O . ASN A 1 133 ? 10.411 8.939 5.576 1.00 86.88 133 ASN A O 1
ATOM 1061 N N . PRO A 1 134 ? 8.455 9.194 4.478 1.00 86.06 134 PRO A N 1
ATOM 1062 C CA . PRO A 1 134 ? 8.953 10.202 3.538 1.00 86.06 134 PRO A CA 1
ATOM 1063 C C . PRO A 1 134 ? 9.515 11.463 4.205 1.00 86.06 134 PRO A C 1
ATOM 1065 O O . PRO A 1 134 ? 10.330 12.150 3.602 1.00 86.06 134 PRO A O 1
ATOM 1068 N N . ASN A 1 135 ? 9.108 11.746 5.446 1.00 87.88 135 ASN A N 1
ATOM 1069 C CA . ASN A 1 135 ? 9.555 12.918 6.200 1.00 87.88 135 ASN A CA 1
ATOM 1070 C C . ASN A 1 135 ? 10.863 12.672 6.974 1.00 87.88 135 ASN A C 1
ATOM 1072 O O . ASN A 1 135 ? 11.320 13.554 7.694 1.00 87.88 135 ASN A O 1
ATOM 1076 N N . GLU A 1 136 ? 11.442 11.468 6.913 1.00 87.12 136 GLU A N 1
ATOM 1077 C CA . GLU A 1 136 ? 12.698 11.169 7.604 1.00 87.12 136 GLU A CA 1
ATOM 1078 C C . GLU A 1 136 ? 13.919 11.589 6.790 1.0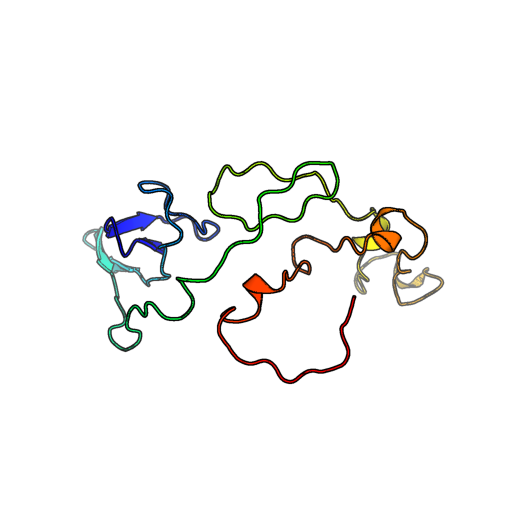0 87.12 136 GLU A C 1
ATOM 1080 O O . GLU A 1 136 ? 14.013 11.327 5.591 1.00 87.12 136 GLU A O 1
ATOM 1085 N N . VAL A 1 137 ? 14.899 12.181 7.476 1.00 83.69 137 VAL A N 1
ATOM 1086 C CA . VAL A 1 137 ? 16.186 12.539 6.879 1.00 83.69 137 VAL A CA 1
ATOM 1087 C C . VAL A 1 137 ? 16.929 11.265 6.477 1.00 83.69 137 VAL A C 1
ATOM 1089 O O . VAL A 1 137 ? 17.172 10.370 7.291 1.00 83.69 137 VAL A O 1
ATOM 1092 N N . VAL A 1 138 ? 17.321 11.185 5.207 1.00 77.50 138 VAL A N 1
ATOM 1093 C CA . VAL A 1 138 ? 18.116 10.079 4.670 1.00 77.50 138 VAL A CA 1
ATOM 1094 C C . VAL A 1 138 ? 19.528 10.581 4.397 1.00 77.50 138 VAL A C 1
ATOM 1096 O O . VAL A 1 138 ? 19.711 11.603 3.741 1.00 77.50 138 VAL A O 1
ATOM 1099 N N . LYS A 1 139 ? 20.544 9.845 4.867 1.00 77.62 139 LYS A N 1
ATOM 1100 C CA . LYS A 1 139 ? 21.941 10.129 4.514 1.00 77.62 139 LYS A CA 1
ATOM 1101 C C . LYS A 1 139 ? 22.085 10.068 2.992 1.00 77.62 139 LYS A C 1
ATOM 1103 O O . LYS A 1 139 ? 21.770 9.037 2.393 1.00 77.62 139 LYS A O 1
ATOM 1108 N N . HIS A 1 140 ? 22.571 11.146 2.380 1.00 60.62 140 HIS A N 1
ATOM 1109 C CA . HIS A 1 140 ? 22.846 11.207 0.948 1.00 60.62 140 HIS A CA 1
ATOM 1110 C C . HIS A 1 140 ? 23.955 10.206 0.589 1.00 60.62 140 HIS A C 1
ATOM 1112 O O . HIS A 1 140 ? 25.140 10.515 0.587 1.00 60.62 140 HIS A O 1
ATOM 1118 N N . ARG A 1 141 ? 23.577 8.967 0.276 1.00 63.00 141 ARG A N 1
ATOM 1119 C CA . ARG A 1 141 ? 24.406 8.089 -0.551 1.00 63.00 141 ARG A CA 1
ATOM 1120 C C . ARG A 1 141 ? 24.038 8.390 -1.999 1.00 63.00 141 ARG A C 1
ATOM 1122 O O . ARG A 1 141 ? 22.850 8.514 -2.294 1.00 63.00 141 ARG A O 1
ATOM 1129 N N . ARG A 1 142 ? 25.058 8.590 -2.847 1.00 54.41 142 ARG A N 1
ATOM 1130 C CA . ARG A 1 142 ? 24.974 8.940 -4.281 1.00 54.41 142 ARG A CA 1
ATOM 1131 C C . ARG A 1 142 ? 23.662 8.447 -4.902 1.00 54.41 142 ARG A C 1
ATOM 1133 O O . ARG A 1 142 ? 23.378 7.252 -4.821 1.00 54.41 142 ARG A O 1
ATOM 1140 N N . LYS A 1 143 ? 22.870 9.373 -5.466 1.00 45.62 143 LYS A N 1
ATOM 1141 C CA . LYS A 1 143 ? 21.580 9.101 -6.126 1.00 45.62 143 LYS A CA 1
ATOM 1142 C C . LYS A 1 143 ? 21.701 7.824 -6.965 1.00 45.62 143 LYS A C 1
ATOM 1144 O O . LYS A 1 143 ? 22.352 7.838 -8.006 1.00 45.62 143 LYS A O 1
ATOM 1149 N N . LYS A 1 144 ? 21.070 6.730 -6.528 1.00 43.34 144 LYS A N 1
ATOM 1150 C CA . LYS A 1 144 ? 20.664 5.686 -7.469 1.00 43.34 144 LYS A CA 1
ATOM 1151 C C . LYS A 1 144 ? 19.530 6.313 -8.271 1.00 43.34 144 LYS A C 1
ATOM 1153 O O . LYS A 1 144 ? 18.471 6.560 -7.696 1.00 43.34 144 LYS A O 1
ATOM 1158 N N . LYS A 1 145 ? 19.848 6.694 -9.513 1.00 35.50 145 LYS A N 1
ATOM 1159 C CA . LYS A 1 145 ? 18.857 6.948 -10.563 1.00 35.50 145 LYS A CA 1
ATOM 1160 C C . LYS A 1 145 ? 17.840 5.810 -10.580 1.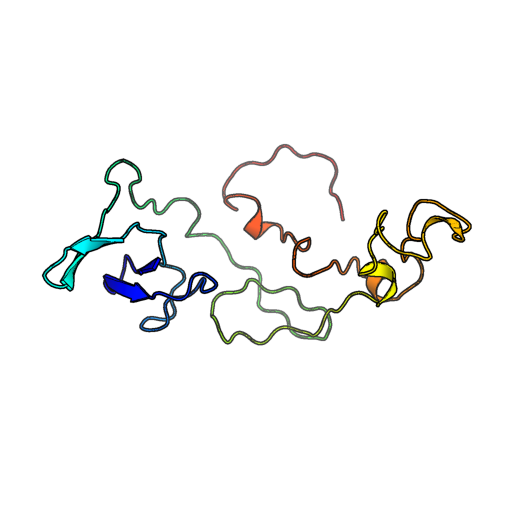00 35.50 145 LYS A C 1
ATOM 1162 O O . LYS A 1 145 ? 18.268 4.651 -10.361 1.00 35.50 145 LYS A O 1
#

Foldseek 3Di:
DAFPPPRDDDPDPVDQADPPPQFSRDDDWDWDADPVRDIDTHDDPVDDDDPFLVDDDFDDFDDDQLGDGDDGGPPDDDHPQDDDPQQVDFQDCPDPCCVVDPDNGRDHDCPDPSNVSVRHPPVPPQDPSNPDRPPDDDDDDDDPD

pLDDT: mean 87.4, std 10.54, range [35.5, 95.88]

Radius of gyration: 21.26 Å; chains: 1; bounding box: 45×48×47 Å

InterPro domains:
  IPR014881 Nin one binding (NOB1), Zn-ribbon-like domain [PF08772] (2-64)
  IPR036283 NOB1 zinc finger-like superfamily [G3DSA:6.20.210.10] (1-63)
  IPR036283 NOB1 zinc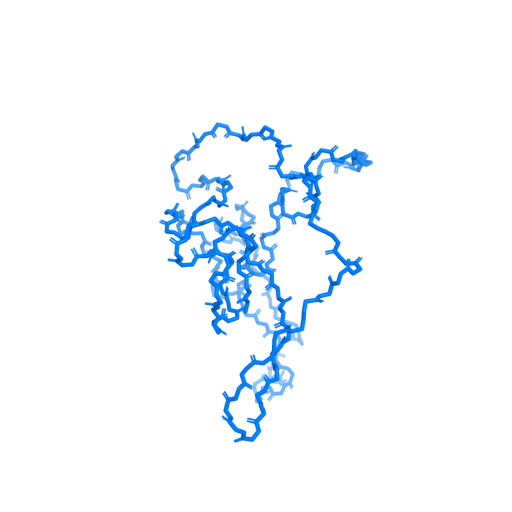 finger-like superfamily [SSF144206] (2-57)
  IPR039907 RNA-binding protein NOB1 [PTHR12814] (2-143)

Sequence (145 aa):
FRCYACFKTTSNMTKVFCPKCGNKTLKKVAVSVDENGKQVIHINPRKPLTARGKKFSLPRPQGGKHANNPILCEDQPVPDQRPTRLARTKTNPLDEDYIAGFSPFVMRDVNSKSAMLGIRGKNQEFKYWMRKNPNEVVKHRRKKK

Secondary structure (DSSP, 8-state):
-EETTT--B---TT--S-TTT-SS-EE--EEEE-TT--EEEE--TTS----TTTS-PPPPP--STT------STT------PPPHHHH----TTSGGGTT-SSSSPPPP-SSHHHHTT---TTT---HHHHS-TTS---------

Organism: NCBI:txid320908